Protein AF-A0A3A4VWY9-F1 (afdb_monomer_lite)

pLDDT: mean 92.18, std 13.11, range [34.5, 98.31]

Secondary structure (DSSP, 8-state):
-------HHHHHHHHHHHHHH-SEEEHHHHHHHH---HHHHHHHHHHHHHHTSEEEEETTEEEE-

Foldseek 3Di:
DLPLPDDPLRVVLLVVLCVPPNQKDFLVSSCVSNVDDSVVSVVVVVVCCVSVQWDDPDVRMTGGD

Structure (mmCIF, N/CA/C/O backbone):
data_AF-A0A3A4VWY9-F1
#
_entry.id   AF-A0A3A4VWY9-F1
#
loop_
_atom_site.group_PDB
_atom_site.id
_atom_site.type_symbol
_atom_site.label_atom_id
_atom_site.label_alt_id
_atom_site.label_comp_id
_atom_site.label_asym_id
_atom_site.label_entity_id
_atom_site.label_seq_id
_atom_site.pdbx_PDB_ins_code
_atom_site.Cartn_x
_atom_site.Cartn_y
_atom_site.Cartn_z
_atom_site.occupancy
_atom_site.B_iso_or_equiv
_atom_site.auth_seq_id
_atom_site.auth_comp_id
_atom_site.auth_asym_id
_atom_site.auth_atom_id
_atom_site.pdbx_PDB_model_num
ATOM 1 N N . MET A 1 1 ? 5.344 -5.629 -24.391 1.00 34.50 1 MET A N 1
ATOM 2 C CA . MET A 1 1 ? 5.956 -5.592 -23.046 1.00 34.50 1 MET A CA 1
ATOM 3 C C . MET A 1 1 ? 5.234 -4.534 -22.230 1.00 34.50 1 MET A C 1
ATOM 5 O O . MET A 1 1 ? 5.423 -3.355 -22.500 1.00 34.50 1 MET A O 1
ATOM 9 N N . ILE A 1 2 ? 4.355 -4.924 -21.304 1.00 39.91 2 ILE A N 1
ATOM 10 C CA . ILE A 1 2 ? 3.741 -3.978 -20.362 1.00 39.91 2 ILE A CA 1
ATOM 11 C C . ILE A 1 2 ? 4.799 -3.733 -19.284 1.00 39.91 2 ILE A C 1
ATOM 13 O O . ILE A 1 2 ? 4.910 -4.495 -18.333 1.00 39.91 2 ILE A O 1
ATOM 17 N N . GLY A 1 3 ? 5.674 -2.752 -19.506 1.00 44.50 3 GLY A N 1
ATOM 18 C CA . GLY A 1 3 ? 6.683 -2.362 -18.526 1.00 44.50 3 GLY A CA 1
ATOM 19 C C . GLY A 1 3 ? 5.994 -1.685 -17.349 1.00 44.50 3 GLY A C 1
ATOM 20 O O . GLY A 1 3 ? 5.740 -0.482 -17.379 1.00 44.50 3 GLY A O 1
ATOM 21 N N . THR A 1 4 ? 5.639 -2.450 -16.326 1.00 55.28 4 THR A N 1
ATOM 22 C CA . THR A 1 4 ? 5.067 -1.925 -15.090 1.00 55.28 4 THR A CA 1
ATOM 23 C C . THR A 1 4 ? 6.175 -1.216 -14.311 1.00 55.28 4 THR A C 1
ATOM 25 O O . THR A 1 4 ? 6.830 -1.819 -13.472 1.00 55.28 4 THR A O 1
ATOM 28 N N . GLY A 1 5 ? 6.459 0.047 -14.644 1.00 73.06 5 GLY A N 1
ATOM 29 C CA . GLY A 1 5 ? 7.547 0.833 -14.049 1.00 73.06 5 GLY A CA 1
ATOM 30 C C . GLY A 1 5 ? 7.350 1.084 -12.551 1.00 73.06 5 GLY A C 1
ATOM 31 O O . GLY A 1 5 ? 6.863 2.149 -12.165 1.00 73.06 5 GLY A O 1
ATOM 32 N N . ILE A 1 6 ? 7.697 0.096 -11.736 1.00 85.81 6 ILE A N 1
ATOM 33 C CA . ILE A 1 6 ? 7.768 0.104 -10.277 1.00 85.81 6 ILE A CA 1
ATOM 34 C C . ILE A 1 6 ? 9.196 -0.295 -9.894 1.00 85.81 6 ILE A C 1
ATOM 36 O O . ILE A 1 6 ? 9.811 -1.121 -10.567 1.00 85.81 6 ILE A O 1
ATOM 40 N N . SER A 1 7 ? 9.758 0.338 -8.871 1.00 91.00 7 SER A N 1
ATOM 41 C CA . SER A 1 7 ? 11.055 -0.070 -8.325 1.00 91.00 7 SER A CA 1
ATOM 42 C C . SER A 1 7 ? 10.914 -1.302 -7.431 1.00 91.00 7 SER A C 1
ATOM 44 O O . SER A 1 7 ? 9.852 -1.544 -6.862 1.00 91.00 7 SER A O 1
ATOM 46 N N . GLU A 1 8 ? 12.010 -2.033 -7.238 1.00 92.38 8 GLU A N 1
ATOM 47 C CA . GLU A 1 8 ? 12.050 -3.214 -6.363 1.00 92.38 8 GLU A CA 1
ATOM 48 C C . GLU A 1 8 ? 11.543 -2.908 -4.944 1.00 92.38 8 GLU A C 1
ATOM 50 O O . GLU A 1 8 ? 10.698 -3.609 -4.399 1.00 92.38 8 GLU A O 1
ATOM 55 N N . LYS A 1 9 ? 11.980 -1.781 -4.366 1.00 92.56 9 LYS A N 1
ATOM 56 C CA . LYS A 1 9 ? 11.542 -1.342 -3.033 1.00 92.56 9 LYS A CA 1
ATOM 57 C C . LYS A 1 9 ? 10.030 -1.103 -2.967 1.00 92.56 9 LYS A C 1
ATOM 59 O O . LYS A 1 9 ? 9.393 -1.393 -1.960 1.00 92.56 9 LYS A O 1
ATOM 64 N N . GLU A 1 10 ? 9.454 -0.527 -4.017 1.00 94.06 10 GLU A N 1
ATOM 65 C CA . GLU A 1 10 ? 8.015 -0.277 -4.079 1.00 94.06 10 GLU A CA 1
ATOM 66 C C . GLU A 1 10 ? 7.215 -1.572 -4.208 1.00 94.06 10 GLU A C 1
ATOM 68 O O . GLU A 1 10 ? 6.183 -1.698 -3.551 1.00 94.06 10 GLU A O 1
ATOM 73 N N . LEU A 1 11 ? 7.702 -2.521 -5.013 1.00 94.81 11 LEU A N 1
ATOM 74 C CA . LEU A 1 11 ? 7.108 -3.849 -5.126 1.00 94.81 11 LEU A CA 1
ATOM 75 C C . LEU A 1 11 ? 7.128 -4.556 -3.769 1.00 94.81 11 LEU A 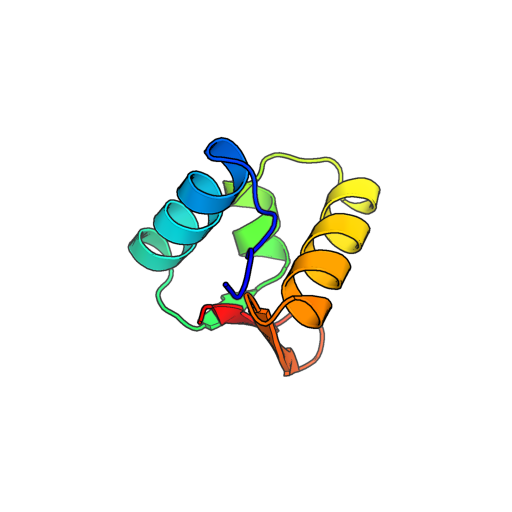C 1
ATOM 77 O O . LEU A 1 11 ? 6.082 -4.968 -3.275 1.00 94.81 11 LEU A O 1
ATOM 81 N N . GLN A 1 12 ? 8.282 -4.569 -3.104 1.00 96.31 12 GLN A N 1
ATOM 82 C CA . GLN A 1 12 ? 8.435 -5.195 -1.795 1.00 96.31 12 GLN A CA 1
ATOM 83 C C . GLN A 1 12 ? 7.538 -4.562 -0.721 1.00 96.31 12 GLN A C 1
ATOM 85 O O . GLN A 1 12 ? 7.009 -5.255 0.151 1.00 96.31 12 GLN A O 1
ATOM 90 N N . ASN A 1 13 ? 7.305 -3.250 -0.787 1.00 96.81 13 ASN A N 1
ATOM 91 C CA . ASN A 1 13 ? 6.347 -2.590 0.095 1.00 96.81 13 ASN A CA 1
ATOM 92 C C . ASN A 1 13 ? 4.901 -3.034 -0.185 1.00 96.81 13 ASN A C 1
ATOM 94 O O . ASN A 1 13 ? 4.139 -3.232 0.760 1.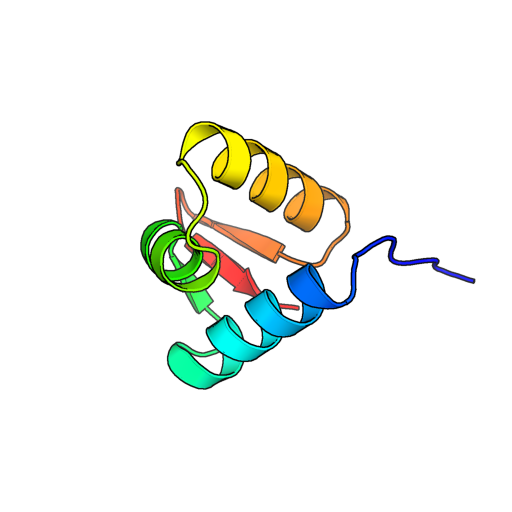00 96.81 13 ASN A O 1
ATOM 98 N N . LEU A 1 14 ? 4.504 -3.203 -1.452 1.00 96.44 14 LEU A N 1
ATOM 99 C CA . LEU A 1 14 ? 3.170 -3.712 -1.795 1.00 96.44 14 LEU A CA 1
ATOM 100 C C . LEU A 1 14 ? 2.993 -5.166 -1.347 1.00 96.44 14 LEU A C 1
ATOM 102 O O . LEU A 1 14 ? 1.975 -5.486 -0.739 1.00 96.44 14 LEU A O 1
ATOM 106 N N . GLU A 1 15 ? 3.995 -6.018 -1.561 1.00 96.94 15 GLU A N 1
ATOM 107 C CA . GLU A 1 15 ? 3.999 -7.404 -1.078 1.00 96.94 15 GLU A CA 1
ATOM 108 C C . GLU A 1 15 ? 3.921 -7.469 0.450 1.00 96.94 15 GLU A C 1
ATOM 110 O O . GLU A 1 15 ? 3.152 -8.250 1.009 1.00 96.94 15 GLU A O 1
ATOM 115 N N . THR A 1 16 ? 4.655 -6.594 1.142 1.00 98.06 16 THR A N 1
ATOM 116 C CA . THR A 1 16 ? 4.599 -6.482 2.605 1.00 98.06 16 THR A CA 1
ATOM 117 C C . THR A 1 16 ? 3.205 -6.073 3.077 1.00 98.06 16 THR A C 1
ATOM 119 O O . THR A 1 16 ? 2.686 -6.654 4.031 1.00 98.06 16 THR A O 1
ATOM 122 N N . ALA A 1 17 ? 2.576 -5.097 2.416 1.00 98.00 17 ALA A N 1
ATOM 123 C CA . ALA A 1 17 ? 1.217 -4.677 2.743 1.00 98.00 17 ALA A CA 1
ATOM 124 C C . ALA A 1 17 ? 0.205 -5.809 2.494 1.00 98.00 17 ALA A C 1
ATOM 126 O O . ALA A 1 17 ? -0.638 -6.071 3.352 1.00 98.00 17 ALA A O 1
ATOM 127 N N . LEU A 1 18 ? 0.336 -6.519 1.369 1.00 97.38 18 LEU A N 1
ATOM 128 C CA . LEU A 1 18 ? -0.502 -7.661 1.011 1.00 97.38 18 LEU A CA 1
ATOM 129 C C . LEU A 1 18 ? -0.380 -8.793 2.040 1.00 97.38 18 LEU A C 1
ATOM 131 O O . LEU A 1 18 ? -1.392 -9.319 2.495 1.00 97.38 18 LEU A O 1
ATOM 135 N N . ALA A 1 19 ? 0.843 -9.133 2.454 1.00 98.00 19 ALA A N 1
ATOM 136 C CA . ALA A 1 19 ? 1.097 -10.186 3.434 1.00 98.00 19 ALA A CA 1
ATOM 137 C C . ALA A 1 19 ? 0.591 -9.828 4.841 1.00 98.00 19 ALA A C 1
ATOM 139 O O . ALA A 1 19 ? 0.131 -10.703 5.572 1.00 98.00 19 ALA A O 1
ATOM 140 N N . ARG A 1 20 ? 0.674 -8.550 5.237 1.00 98.06 20 ARG A N 1
ATOM 141 C CA . ARG A 1 20 ? 0.282 -8.096 6.583 1.00 98.06 20 ARG A CA 1
ATOM 142 C C . ARG A 1 20 ? -1.210 -7.829 6.733 1.00 98.06 20 ARG A C 1
ATOM 144 O O . ARG A 1 20 ? -1.765 -8.098 7.794 1.00 98.06 20 ARG A O 1
ATOM 151 N N . TYR A 1 21 ? -1.841 -7.260 5.712 1.00 97.81 21 TYR A N 1
ATOM 152 C CA . TYR A 1 21 ? -3.199 -6.717 5.812 1.00 97.81 21 TYR A CA 1
ATOM 153 C C . TYR A 1 21 ? -4.185 -7.360 4.825 1.00 97.81 21 TYR A C 1
ATOM 155 O O . TYR A 1 21 ? -5.390 -7.141 4.937 1.00 97.81 21 TYR A O 1
ATOM 163 N N . GLY A 1 22 ? -3.697 -8.172 3.885 1.00 97.44 22 GLY A N 1
ATOM 164 C CA . GLY A 1 22 ? -4.490 -8.745 2.803 1.00 97.44 22 GLY A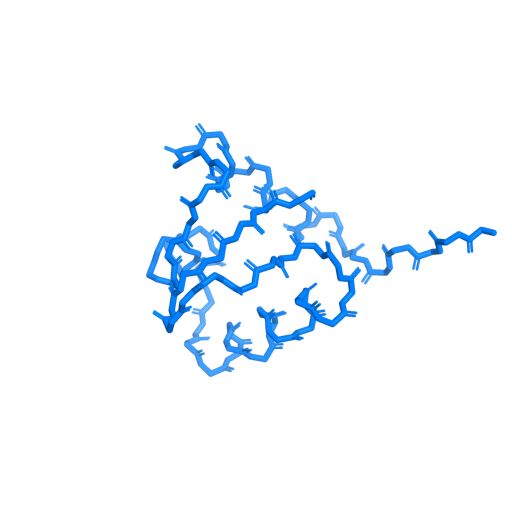 CA 1
ATOM 165 C C . GLY A 1 22 ? -4.646 -7.797 1.613 1.00 97.44 22 GLY A C 1
ATOM 166 O O . GLY A 1 22 ? -4.017 -6.745 1.525 1.00 97.44 22 GLY A O 1
ATOM 167 N N . ALA A 1 23 ? -5.495 -8.190 0.661 1.00 97.25 23 ALA A N 1
ATOM 168 C CA . ALA A 1 23 ? -5.646 -7.464 -0.600 1.00 97.25 23 ALA A CA 1
ATOM 169 C C . ALA A 1 23 ? -6.323 -6.095 -0.441 1.00 97.25 23 ALA A C 1
ATOM 171 O O . ALA A 1 23 ? -6.121 -5.226 -1.280 1.00 97.25 23 ALA A O 1
ATOM 172 N N . VAL A 1 24 ? -7.120 -5.879 0.611 1.00 98.12 24 VAL A N 1
ATOM 173 C CA . VAL A 1 24 ? -7.803 -4.603 0.869 1.00 98.12 24 VAL A CA 1
ATOM 174 C C . VAL A 1 24 ? -7.037 -3.825 1.932 1.00 98.12 24 VAL A C 1
ATOM 176 O O . VAL A 1 24 ? -6.982 -4.245 3.083 1.00 98.12 24 VAL A O 1
ATOM 179 N N . VAL A 1 25 ? -6.501 -2.663 1.562 1.00 98.19 25 VAL A N 1
ATOM 180 C CA . VAL A 1 25 ? -5.635 -1.844 2.420 1.00 98.19 25 VAL A CA 1
ATOM 181 C C . VAL A 1 25 ? -6.101 -0.394 2.506 1.00 98.19 25 VAL A C 1
ATOM 183 O O . VAL A 1 25 ? -6.584 0.196 1.534 1.00 98.19 25 VAL A O 1
ATOM 186 N N . SER A 1 26 ? -5.951 0.211 3.681 1.00 98.31 26 SER A N 1
ATOM 187 C CA . SER A 1 26 ? -6.180 1.639 3.894 1.00 98.31 26 SER A CA 1
ATOM 188 C C . SER A 1 26 ? -4.942 2.477 3.557 1.00 98.31 26 SER A C 1
ATOM 190 O O . SER A 1 26 ? -3.816 1.984 3.489 1.00 98.31 26 SER A O 1
ATOM 192 N N . PHE A 1 27 ? -5.137 3.782 3.364 1.00 97.75 27 PHE A N 1
ATOM 193 C CA . PHE A 1 27 ? -4.042 4.740 3.215 1.00 97.75 27 PHE A CA 1
ATOM 194 C C . PHE A 1 27 ? -3.124 4.725 4.443 1.00 97.75 27 PHE A C 1
ATOM 196 O O . PHE A 1 27 ? -1.912 4.842 4.307 1.00 97.75 27 PHE A O 1
ATOM 203 N N . GLU A 1 28 ? -3.697 4.578 5.633 1.00 97.44 28 GLU A N 1
ATOM 204 C CA . GLU A 1 28 ? -2.990 4.508 6.907 1.00 97.44 28 GLU A CA 1
ATOM 205 C C . GLU A 1 28 ? -2.093 3.261 6.973 1.00 97.44 28 GLU A C 1
ATOM 207 O O . GLU A 1 28 ? -0.910 3.394 7.266 1.00 97.44 28 GLU A O 1
ATOM 212 N N . GLN A 1 29 ? -2.591 2.087 6.571 1.00 97.94 29 GLN A N 1
ATOM 213 C CA . GLN A 1 29 ? -1.796 0.850 6.492 1.00 97.94 29 GLN A CA 1
ATOM 214 C C . GLN A 1 29 ? -0.673 0.941 5.447 1.00 97.94 29 GLN A C 1
ATOM 216 O O . GLN A 1 29 ? 0.460 0.509 5.675 1.00 97.94 29 GLN A O 1
ATOM 221 N N . LEU A 1 30 ? -0.956 1.563 4.298 1.00 97.31 30 LEU A N 1
ATOM 222 C CA . 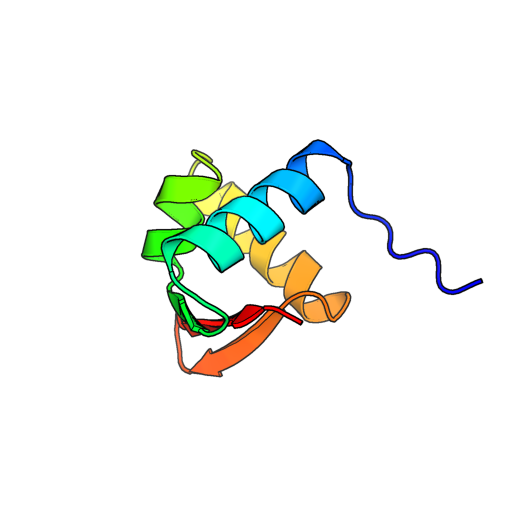LEU A 1 30 ? 0.077 1.873 3.308 1.00 97.31 30 LEU A CA 1
ATOM 223 C C . LEU A 1 30 ? 1.107 2.861 3.877 1.00 97.31 30 LEU A C 1
ATOM 225 O O . LEU A 1 30 ? 2.294 2.728 3.603 1.00 97.31 30 LEU A O 1
ATOM 229 N N . SER A 1 31 ? 0.696 3.814 4.712 1.00 96.88 31 SER A N 1
ATOM 230 C CA . SER A 1 31 ? 1.611 4.755 5.366 1.00 96.88 31 SER A CA 1
ATOM 231 C C . SER A 1 31 ? 2.544 4.076 6.356 1.00 96.88 31 SER A C 1
ATOM 233 O O . SER A 1 31 ? 3.728 4.405 6.383 1.00 96.88 31 SER A O 1
ATOM 235 N N . GLU A 1 32 ? 2.035 3.120 7.129 1.00 96.31 32 GLU A N 1
ATOM 236 C CA . GLU A 1 32 ? 2.838 2.302 8.043 1.00 96.31 32 GLU A CA 1
ATOM 237 C C . GLU A 1 32 ? 3.862 1.444 7.292 1.00 96.31 32 GLU A C 1
ATOM 239 O O . GLU A 1 32 ? 4.992 1.278 7.751 1.00 96.31 32 GLU A O 1
ATOM 244 N N . THR A 1 33 ? 3.484 0.930 6.118 1.00 96.31 33 THR A N 1
ATOM 245 C CA . THR A 1 33 ? 4.343 0.044 5.321 1.00 96.31 33 THR A CA 1
ATOM 246 C C . THR A 1 33 ? 5.421 0.813 4.567 1.00 96.31 33 THR A C 1
ATOM 248 O O . THR A 1 33 ? 6.588 0.437 4.596 1.00 96.31 33 THR A O 1
ATOM 251 N N . PHE A 1 34 ? 5.048 1.904 3.895 1.00 95.12 34 PHE A N 1
ATOM 252 C CA . PHE A 1 34 ? 5.983 2.680 3.080 1.00 95.12 34 PHE A CA 1
ATOM 253 C C . PHE A 1 34 ? 6.899 3.568 3.922 1.00 95.12 34 PHE A C 1
ATOM 255 O O . PHE A 1 34 ? 7.983 3.911 3.455 1.00 95.12 34 PHE A O 1
ATOM 262 N N . GLN A 1 35 ? 6.471 3.942 5.136 1.00 93.44 35 GLN A N 1
ATOM 263 C CA . GLN A 1 35 ? 7.211 4.835 6.035 1.00 93.44 35 GLN A CA 1
ATOM 264 C C . GLN A 1 35 ? 7.632 6.146 5.343 1.00 93.44 35 GLN A C 1
ATOM 266 O O . GLN A 1 35 ? 8.704 6.696 5.584 1.00 93.44 35 GLN A O 1
ATOM 271 N N . GLU A 1 36 ? 6.775 6.642 4.449 1.00 92.50 36 GLU A N 1
ATOM 272 C CA . GLU A 1 36 ? 6.968 7.891 3.715 1.00 92.50 36 GLU A CA 1
ATOM 273 C C . GLU A 1 36 ? 6.117 9.013 4.316 1.00 92.50 36 GLU A C 1
ATOM 275 O O . GLU A 1 36 ? 5.035 8.785 4.863 1.00 92.50 36 GLU A O 1
ATOM 280 N N . GLU A 1 37 ? 6.573 10.258 4.161 1.00 95.38 37 GLU A N 1
ATOM 281 C CA . GLU A 1 37 ? 5.769 11.423 4.526 1.00 95.38 37 GLU A CA 1
ATOM 282 C C . GLU A 1 37 ? 4.483 11.472 3.680 1.00 95.38 37 GLU A C 1
ATOM 284 O O . GLU A 1 37 ? 4.459 11.119 2.493 1.00 95.38 37 GLU A O 1
ATOM 289 N N . ARG A 1 38 ? 3.374 11.881 4.312 1.00 94.19 38 ARG A N 1
ATOM 290 C CA . ARG A 1 38 ? 2.019 11.702 3.763 1.00 94.19 38 ARG A CA 1
ATOM 291 C C . ARG A 1 38 ? 1.847 12.347 2.386 1.00 94.19 38 ARG A C 1
ATOM 293 O O . ARG A 1 38 ? 1.087 11.819 1.570 1.00 94.19 38 ARG A O 1
ATOM 300 N N . THR A 1 39 ? 2.508 13.470 2.111 1.00 95.38 39 THR A N 1
ATOM 301 C CA . THR A 1 39 ? 2.411 14.171 0.822 1.00 95.38 39 THR A CA 1
ATOM 302 C C . THR A 1 39 ? 3.031 13.356 -0.311 1.00 95.38 39 THR A C 1
ATOM 304 O O . THR A 1 39 ? 2.413 13.219 -1.374 1.00 95.38 39 THR A O 1
ATOM 307 N N . TYR A 1 40 ? 4.205 12.762 -0.089 1.00 95.81 40 TYR A N 1
ATOM 308 C CA . TYR A 1 40 ? 4.840 11.867 -1.062 1.00 95.81 40 TYR A CA 1
ATOM 309 C C . TYR A 1 40 ? 4.051 10.573 -1.238 1.00 95.81 40 TYR A C 1
ATOM 311 O O . TYR A 1 40 ? 3.770 10.181 -2.374 1.00 95.81 40 TYR A O 1
ATOM 319 N N . LEU A 1 41 ? 3.569 9.991 -0.139 1.00 96.44 41 LEU A N 1
ATOM 320 C CA . LEU A 1 41 ? 2.764 8.776 -0.189 1.00 96.44 41 LEU A CA 1
ATOM 321 C C . LEU A 1 41 ? 1.481 8.961 -1.010 1.00 96.44 41 LEU A C 1
ATOM 323 O O . LEU A 1 41 ? 1.134 8.111 -1.829 1.00 96.44 41 LEU A O 1
ATOM 327 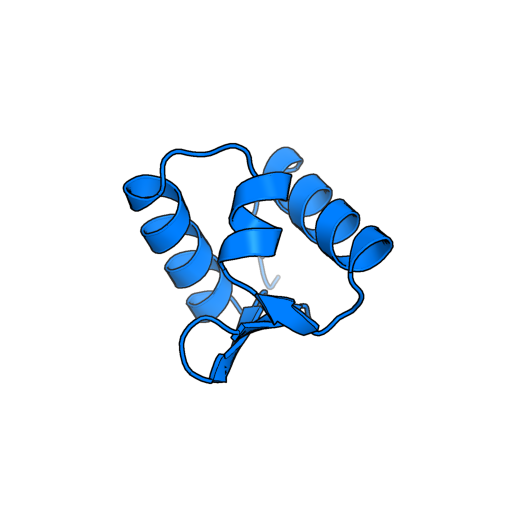N N . ARG A 1 42 ? 0.785 10.099 -0.867 1.00 96.56 42 ARG A N 1
ATOM 328 C CA . ARG A 1 42 ? -0.394 10.423 -1.695 1.00 96.56 42 ARG A CA 1
ATOM 329 C C . ARG A 1 42 ? -0.063 10.439 -3.184 1.00 96.56 42 ARG A C 1
ATOM 331 O O . ARG A 1 42 ? -0.834 9.901 -3.984 1.00 96.56 42 ARG A O 1
ATOM 338 N N . LYS A 1 43 ? 1.068 11.043 -3.564 1.00 95.94 43 LYS A N 1
ATOM 339 C CA . LYS A 1 43 ? 1.531 11.060 -4.959 1.00 95.94 43 LYS A CA 1
ATOM 340 C C . LYS A 1 43 ? 1.833 9.643 -5.445 1.00 95.94 43 LYS A C 1
ATOM 342 O O . LYS A 1 43 ? 1.416 9.292 -6.548 1.00 95.94 43 LYS A O 1
ATOM 347 N N . ARG A 1 44 ? 2.490 8.826 -4.617 1.00 95.06 44 ARG A N 1
ATOM 348 C CA . ARG A 1 44 ? 2.853 7.442 -4.942 1.00 95.06 44 ARG A CA 1
ATOM 349 C C . ARG A 1 44 ? 1.633 6.542 -5.115 1.00 95.06 44 ARG A C 1
ATOM 351 O O . ARG A 1 44 ? 1.478 5.939 -6.169 1.00 95.06 44 ARG A O 1
ATOM 358 N N . ILE A 1 45 ? 0.700 6.552 -4.166 1.00 95.81 45 ILE A N 1
ATOM 359 C CA . ILE A 1 45 ? -0.563 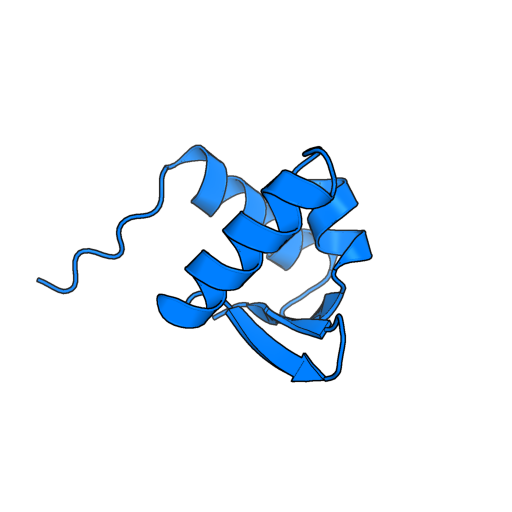5.804 -4.269 1.00 95.81 45 ILE A CA 1
ATOM 360 C C . ILE A 1 45 ? -1.348 6.226 -5.517 1.00 95.81 45 ILE A C 1
ATOM 362 O O . ILE A 1 45 ? -1.882 5.382 -6.231 1.00 95.81 45 ILE A O 1
ATOM 366 N N . SER A 1 46 ? -1.358 7.521 -5.845 1.00 95.12 46 SER A N 1
ATOM 367 C CA . SER A 1 46 ? -1.989 8.012 -7.079 1.00 95.12 46 SER A CA 1
ATOM 368 C C . SER A 1 46 ? -1.273 7.528 -8.349 1.00 95.12 46 SER A C 1
ATOM 370 O O . SER A 1 46 ? -1.905 7.360 -9.390 1.00 95.12 46 SER A O 1
ATOM 372 N N . GLN A 1 47 ? 0.046 7.314 -8.310 1.00 94.75 47 GLN A N 1
ATOM 373 C CA . GLN A 1 47 ? 0.781 6.689 -9.414 1.00 94.75 47 GLN A CA 1
ATOM 374 C C . GLN A 1 47 ? 0.471 5.199 -9.530 1.00 94.75 47 GLN A C 1
ATOM 376 O O . GLN A 1 47 ? 0.191 4.744 -10.633 1.00 94.75 47 GLN A O 1
ATOM 381 N N . PHE A 1 48 ? 0.472 4.460 -8.421 1.00 95.12 48 PHE A N 1
ATOM 382 C CA . PHE A 1 48 ? 0.107 3.044 -8.403 1.00 95.12 48 PHE A CA 1
ATOM 383 C C . PHE A 1 48 ? -1.306 2.815 -8.914 1.00 95.12 48 PHE A C 1
ATOM 385 O O . PHE A 1 48 ? -1.507 1.936 -9.746 1.00 95.12 48 PHE A O 1
ATOM 392 N N . ALA A 1 49 ? -2.252 3.670 -8.524 1.00 94.81 49 ALA A N 1
ATOM 393 C CA . ALA A 1 49 ? -3.613 3.579 -9.023 1.00 94.81 49 ALA A CA 1
ATOM 394 C C . ALA A 1 49 ? -3.711 3.801 -10.536 1.00 94.81 49 ALA A C 1
ATOM 396 O O . ALA A 1 49 ? -4.390 3.056 -11.232 1.00 94.81 49 ALA A O 1
ATOM 397 N N . ARG A 1 50 ? -2.973 4.778 -11.077 1.00 93.69 50 ARG A N 1
ATOM 398 C CA . ARG A 1 50 ? -2.907 5.001 -12.532 1.00 93.69 50 ARG A CA 1
ATOM 399 C C . ARG A 1 50 ? -2.208 3.871 -13.288 1.00 93.69 50 ARG A C 1
ATOM 401 O O . ARG A 1 50 ? -2.497 3.671 -14.460 1.00 93.69 50 ARG A O 1
ATOM 408 N N . LYS A 1 51 ? -1.275 3.176 -12.637 1.00 92.44 51 LYS A N 1
ATOM 409 C CA . LYS A 1 51 ? -0.503 2.063 -13.209 1.00 92.44 51 LYS A CA 1
ATOM 410 C C . LYS A 1 51 ? -1.177 0.696 -13.021 1.00 92.44 51 LYS A C 1
ATOM 412 O O . LYS A 1 51 ? -0.629 -0.288 -13.496 1.00 92.44 51 LYS A O 1
ATOM 417 N N . GLY A 1 52 ? -2.331 0.636 -12.353 1.00 93.25 52 GLY A N 1
ATOM 418 C CA . GLY A 1 52 ? -3.084 -0.604 -12.133 1.00 93.25 52 GLY A CA 1
ATOM 419 C C . GLY A 1 52 ? -2.619 -1.450 -10.946 1.00 93.25 52 GLY A C 1
ATOM 420 O O . GLY A 1 52 ? -3.153 -2.527 -10.741 1.00 93.25 52 GLY A O 1
ATOM 421 N N . TRP A 1 53 ? -1.674 -0.965 -10.137 1.00 95.62 53 TRP A N 1
ATOM 422 C CA . TRP A 1 53 ? -1.203 -1.667 -8.934 1.00 95.62 53 TRP A CA 1
ATOM 423 C C . TRP A 1 53 ? -2.155 -1.527 -7.741 1.00 95.62 53 TRP A C 1
ATOM 425 O O . TRP A 1 53 ? -2.138 -2.339 -6.821 1.00 95.62 53 TRP A O 1
ATOM 435 N N . LEU A 1 54 ? -2.962 -0.461 -7.725 1.00 96.81 54 LEU A N 1
ATOM 436 C CA . LEU A 1 54 ? -3.956 -0.208 -6.686 1.00 96.81 54 LEU A CA 1
ATOM 437 C C . LEU A 1 54 ? -5.300 0.167 -7.309 1.00 96.81 54 LEU A C 1
ATOM 439 O O . LEU A 1 54 ? -5.386 1.087 -8.115 1.00 96.81 54 LEU A O 1
ATOM 443 N N . PHE A 1 55 ? -6.382 -0.442 -6.850 1.00 97.44 55 PHE A N 1
ATOM 444 C CA . PHE A 1 55 ? -7.735 -0.069 -7.256 1.00 97.44 55 PHE A CA 1
ATOM 445 C C . PHE A 1 55 ? -8.460 0.589 -6.095 1.00 97.44 55 PHE A C 1
ATOM 447 O O . PHE A 1 55 ? -8.720 -0.029 -5.067 1.00 97.44 55 PHE A O 1
ATOM 454 N N . ARG A 1 56 ? -8.785 1.876 -6.228 1.00 96.50 56 ARG A N 1
ATOM 455 C CA . ARG A 1 56 ? -9.506 2.596 -5.175 1.00 96.50 56 ARG A CA 1
ATOM 456 C C . ARG A 1 56 ? -10.957 2.124 -5.119 1.00 96.50 56 ARG A C 1
ATOM 458 O O . ARG A 1 56 ? -11.703 2.358 -6.062 1.00 96.50 56 ARG A O 1
ATOM 465 N N . ILE A 1 57 ? -11.365 1.558 -3.985 1.00 96.94 57 ILE A N 1
ATOM 466 C CA . ILE A 1 57 ? -12.747 1.096 -3.763 1.00 96.94 57 ILE A CA 1
ATOM 467 C C . ILE A 1 57 ? -13.586 2.096 -2.959 1.00 96.94 57 ILE A C 1
ATOM 469 O O . ILE A 1 57 ? -14.793 2.190 -3.146 1.00 96.94 57 ILE A O 1
ATOM 473 N N . LYS A 1 58 ? -12.956 2.889 -2.081 1.00 95.81 58 LYS A N 1
ATOM 474 C CA . LYS A 1 58 ? -13.577 4.049 -1.417 1.00 95.81 58 LYS A CA 1
ATOM 475 C C . LYS A 1 58 ? -12.517 5.070 -1.010 1.00 95.81 58 LYS A C 1
ATOM 477 O O . LYS A 1 58 ? -11.327 4.917 -1.284 1.00 95.81 58 LYS A O 1
ATOM 482 N N . LYS A 1 59 ? -12.919 6.186 -0.395 1.00 94.50 59 LYS A N 1
ATOM 483 C CA . LYS A 1 59 ? -11.960 7.191 0.090 1.00 94.50 59 LYS A CA 1
ATOM 484 C C . LYS A 1 59 ? -10.984 6.566 1.089 1.00 94.50 59 LYS A C 1
ATOM 486 O O . LYS A 1 59 ? -11.407 6.065 2.121 1.00 94.50 59 LYS A O 1
ATOM 491 N N . GLY A 1 60 ? -9.694 6.620 0.748 1.00 96.19 60 GLY A N 1
ATOM 492 C CA . GLY A 1 60 ? -8.614 6.108 1.588 1.00 96.19 60 GLY A CA 1
ATOM 493 C C . GLY A 1 60 ? -8.492 4.585 1.632 1.00 96.19 60 GLY A C 1
ATOM 494 O O . GLY A 1 60 ? -7.747 4.109 2.471 1.00 96.19 60 GLY A O 1
ATOM 495 N N . VAL A 1 61 ? -9.189 3.829 0.775 1.00 98.19 61 VAL A N 1
ATOM 496 C CA . VAL A 1 61 ? -9.109 2.359 0.762 1.00 98.19 61 VAL A CA 1
ATOM 497 C C . VAL A 1 61 ? -8.939 1.847 -0.661 1.00 98.19 61 VAL A C 1
ATOM 499 O O . VAL A 1 61 ? -9.626 2.302 -1.584 1.00 98.19 61 VAL A O 1
ATOM 502 N N . TYR A 1 62 ? -8.026 0.896 -0.810 1.00 98.31 62 TYR A N 1
ATOM 503 C CA . TYR A 1 62 ? -7.537 0.384 -2.079 1.00 98.31 62 TYR A CA 1
ATOM 504 C C . TYR A 1 62 ? -7.460 -1.143 -2.050 1.00 98.31 62 TYR A C 1
ATOM 506 O O . TYR A 1 62 ? -7.269 -1.734 -0.993 1.00 98.31 62 TYR A O 1
ATOM 514 N N . VAL A 1 63 ? -7.596 -1.763 -3.216 1.00 98.31 63 VAL A N 1
ATOM 515 C CA . VAL A 1 63 ? -7.284 -3.173 -3.454 1.00 98.31 63 VAL A CA 1
ATOM 516 C C . VAL A 1 63 ? -5.913 -3.253 -4.116 1.00 98.31 63 VAL A C 1
ATOM 518 O O . VAL A 1 63 ? -5.685 -2.533 -5.087 1.00 98.31 63 VAL A O 1
ATOM 521 N N . ILE A 1 64 ? -5.016 -4.087 -3.597 1.00 97.06 64 ILE A N 1
ATOM 522 C CA . ILE A 1 64 ? -3.746 -4.452 -4.239 1.00 97.06 64 ILE A CA 1
ATOM 523 C C . ILE A 1 64 ? -4.047 -5.494 -5.321 1.00 97.06 64 ILE A C 1
ATOM 525 O O . ILE A 1 64 ? -4.780 -6.447 -5.051 1.00 97.06 64 ILE A O 1
ATOM 529 N N . SER A 1 65 ? -3.516 -5.286 -6.529 1.00 88.25 65 SER A N 1
ATOM 530 C CA . SER A 1 65 ? -3.707 -6.163 -7.694 1.00 88.25 65 SER A CA 1
ATOM 531 C C . SER A 1 65 ? -2.413 -6.777 -8.194 1.00 88.25 65 SER A C 1
ATOM 533 O O . SER A 1 65 ? -1.341 -6.195 -7.925 1.00 88.25 65 SER A O 1
#

Radius of gyration: 10.85 Å; chains: 1; bounding box: 26×24×31 Å

Sequence (65 aa):
MIGTGISEKELQNLETALARYGAVVSFEQLSETFQEERTYLRKRISQFARKGWLFRIKKGVYVIS